Protein AF-E4Z140-F1 (afdb_monomer_lite)

Secondary structure (DSSP, 8-state):
--HHHHHHHHHHHHHHHHHHHHHHHHHHHHHHHH-SGGGHHHHHHHHHHHHHHHTHHHHHHHHTTSSSS-HHHHHHHHHHHHIIIIIIITT-HHHHTSHHHHHHHHHHHHHHHHHHHHHHHHHTT---HHHHHHHHHHHHHHHHHHHHHHHHHHHHHHHHH--

Radius of gyration: 16.62 Å; chains: 1; bounding box: 44×26×53 Å

InterPro domains:
  IPR007482 Protein-tyrosine phosphatase-like, PTPLA [PF04387] (52-161)
  IPR007482 Protein-tyrosine phosphatase-like, PTPLA [PTHR11035] (6-161)

Sequence (163 aa):
MNGLHRAYLLLYNVILAAGWASIGWAAVREYNQSGHVNHLFRATEKSLFIFQTAAVLEVLNAALGLVKSSVMITAFQVASRLFLIWGVLSPVPQTQNSLGYVLILCAWTVTEVIRYTFYALNQLNMTPYLLTYLRYTLFIILYPMGVTGELICIAKALPVVLS

pLDDT: mean 82.75, std 6.1, range [55.03, 90.75]

Organism: Oikopleura dioica (NCBI:txid34765)

Structure (mmCIF, N/CA/C/O backbone):
data_AF-E4Z140-F1
#
_entry.id   AF-E4Z140-F1
#
loop_
_atom_site.group_PDB
_atom_site.id
_atom_site.type_symbol
_atom_site.label_atom_id
_atom_site.label_alt_id
_atom_site.label_comp_id
_atom_site.label_asym_id
_atom_site.label_entity_id
_atom_site.label_seq_id
_atom_site.pdbx_PDB_ins_code
_atom_site.Cartn_x
_atom_site.Cartn_y
_atom_site.Cartn_z
_atom_site.occupancy
_atom_site.B_iso_or_equiv
_atom_site.auth_seq_id
_atom_site.auth_comp_id
_atom_site.auth_asym_id
_atom_site.auth_atom_id
_atom_site.pdbx_PDB_model_num
ATOM 1 N N . MET A 1 1 ? -23.178 -0.828 16.613 1.00 57.88 1 MET A N 1
ATOM 2 C CA . MET A 1 1 ? -22.666 -1.866 15.689 1.00 57.88 1 MET A CA 1
ATOM 3 C C . MET A 1 1 ? -22.627 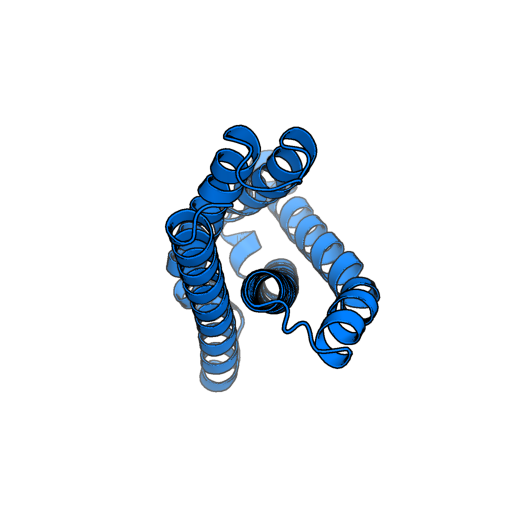-3.173 16.450 1.00 57.88 1 MET A C 1
ATOM 5 O O . MET A 1 1 ? -22.003 -3.207 17.505 1.00 57.88 1 MET A O 1
ATOM 9 N N . ASN A 1 2 ? -23.315 -4.201 15.958 1.00 71.44 2 ASN A N 1
ATOM 10 C CA . ASN A 1 2 ? -23.331 -5.520 16.596 1.00 71.44 2 ASN A CA 1
ATOM 11 C C . ASN A 1 2 ? -21.893 -6.056 16.696 1.00 71.44 2 ASN A C 1
ATOM 13 O O . ASN A 1 2 ? -21.092 -5.810 15.791 1.00 71.44 2 ASN A O 1
ATOM 17 N N . GLY A 1 3 ? -21.560 -6.787 17.765 1.00 76.94 3 GLY A N 1
ATOM 18 C CA . GLY A 1 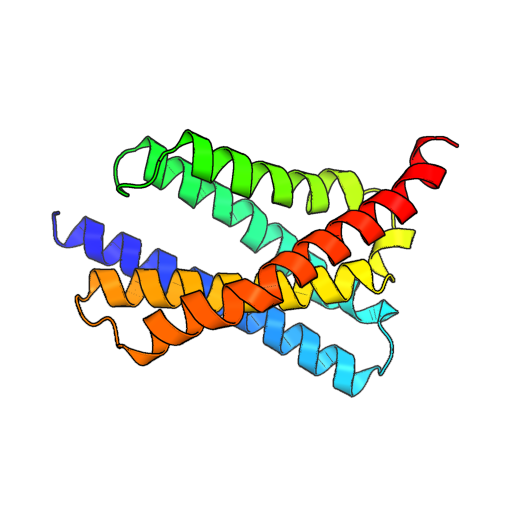3 ? -20.202 -7.309 17.993 1.00 76.94 3 GLY A CA 1
ATOM 19 C C . GLY A 1 3 ? -19.644 -8.100 16.802 1.00 76.94 3 GLY A C 1
ATOM 20 O O . GLY A 1 3 ? -18.471 -7.960 16.468 1.00 76.94 3 GLY A O 1
ATOM 21 N N . LEU A 1 4 ? -20.516 -8.813 16.080 1.00 81.12 4 LEU A N 1
ATOM 22 C CA . LEU A 1 4 ? -20.177 -9.560 14.866 1.00 81.12 4 LEU A CA 1
ATOM 23 C C . LEU A 1 4 ? -19.642 -8.666 13.729 1.00 81.12 4 LEU A C 1
ATOM 25 O O . LEU A 1 4 ? -18.662 -9.012 13.078 1.00 81.12 4 LEU A O 1
ATOM 29 N N . HIS A 1 5 ? -20.232 -7.483 13.529 1.00 79.12 5 HIS A N 1
ATOM 30 C CA . HIS A 1 5 ? -19.789 -6.539 12.496 1.00 79.12 5 HIS A CA 1
ATOM 31 C C . HIS A 1 5 ? -18.407 -5.960 12.815 1.00 79.12 5 HIS A C 1
ATOM 33 O O . HIS A 1 5 ? -17.574 -5.807 11.925 1.00 79.12 5 HIS A O 1
ATOM 39 N N . ARG A 1 6 ? -18.148 -5.663 14.095 1.00 80.06 6 ARG A N 1
ATOM 40 C CA . ARG A 1 6 ? -16.833 -5.183 14.543 1.00 80.06 6 ARG A CA 1
ATOM 41 C C . ARG A 1 6 ? -15.764 -6.261 14.383 1.00 80.06 6 ARG A C 1
ATOM 43 O O . ARG A 1 6 ? -14.682 -5.954 13.897 1.00 80.06 6 ARG A O 1
ATOM 50 N N . ALA A 1 7 ? -16.079 -7.508 14.734 1.00 84.62 7 ALA A N 1
ATOM 51 C CA . ALA A 1 7 ? -15.169 -8.639 14.572 1.00 84.62 7 ALA A CA 1
ATOM 52 C C . ALA A 1 7 ? -14.831 -8.902 13.094 1.00 84.62 7 ALA A C 1
ATOM 54 O O . ALA A 1 7 ? -13.659 -9.054 12.759 1.00 84.62 7 ALA A O 1
ATOM 55 N N . TYR A 1 8 ? -15.831 -8.873 12.206 1.00 87.69 8 TYR A N 1
ATOM 56 C CA . TYR A 1 8 ? -15.622 -8.998 10.761 1.00 87.69 8 TYR A CA 1
ATOM 57 C C . TYR A 1 8 ? -14.684 -7.911 10.219 1.00 87.69 8 TYR A C 1
ATOM 59 O O . TYR A 1 8 ? -13.681 -8.225 9.582 1.00 87.69 8 TYR A O 1
ATOM 67 N N . LEU A 1 9 ? -14.961 -6.636 10.523 1.00 85.06 9 LEU A N 1
ATOM 68 C CA . LEU A 1 9 ? -14.123 -5.522 10.068 1.00 85.06 9 LEU A CA 1
ATOM 69 C C . LEU A 1 9 ? -12.712 -5.583 10.661 1.00 85.06 9 LEU A C 1
ATOM 71 O O . LEU A 1 9 ? -11.749 -5.240 9.979 1.00 85.06 9 LEU A O 1
ATOM 75 N N . LEU A 1 10 ? -12.569 -6.010 11.915 1.00 87.44 10 LEU A N 1
ATOM 76 C CA . LEU A 1 10 ? -11.263 -6.188 12.540 1.00 87.44 10 LEU A CA 1
ATOM 77 C C . LEU A 1 10 ? -10.440 -7.244 11.794 1.00 87.44 10 LEU A C 1
ATOM 79 O O . LEU A 1 10 ? -9.325 -6.947 11.375 1.00 87.44 10 LEU A O 1
ATOM 83 N N . LEU A 1 11 ? -11.002 -8.438 11.582 1.00 87.88 11 LEU A N 1
ATOM 84 C CA . LEU A 1 11 ? -10.331 -9.523 10.862 1.00 87.88 11 LEU A CA 1
ATOM 85 C C . LEU A 1 11 ? -9.965 -9.106 9.439 1.00 87.88 11 LEU A C 1
ATOM 87 O O . LEU A 1 11 ? -8.827 -9.298 9.020 1.00 87.88 11 LEU A O 1
ATOM 91 N N . TYR A 1 12 ? -10.897 -8.471 8.730 1.00 88.06 12 TYR A N 1
ATOM 92 C CA . TYR A 1 12 ? -10.671 -7.940 7.389 1.00 88.06 12 TYR A CA 1
ATOM 93 C C . TYR A 1 12 ? -9.468 -6.985 7.345 1.00 88.06 12 TYR A C 1
ATOM 95 O O . TYR A 1 12 ? -8.547 -7.178 6.553 1.00 88.06 12 TYR A O 1
ATOM 103 N N . ASN A 1 13 ? -9.434 -5.989 8.236 1.00 89.25 13 ASN A N 1
ATOM 104 C CA . ASN A 1 13 ? -8.345 -5.014 8.276 1.00 89.25 13 ASN A CA 1
ATOM 105 C C . ASN A 1 13 ? -7.009 -5.650 8.693 1.00 89.25 13 ASN A C 1
ATOM 107 O O . ASN A 1 13 ? -5.975 -5.305 8.132 1.00 89.25 13 ASN A O 1
ATOM 111 N N . VAL A 1 14 ? -7.006 -6.595 9.639 1.00 89.12 14 VAL A N 1
ATOM 112 C CA . VAL A 1 14 ? -5.781 -7.294 10.066 1.00 89.12 14 VAL A CA 1
ATOM 113 C C . VAL A 1 14 ? -5.209 -8.151 8.936 1.00 89.12 14 VAL A C 1
ATOM 115 O O . VAL A 1 14 ? -4.006 -8.097 8.687 1.00 89.12 14 VAL A O 1
ATOM 118 N N . ILE A 1 15 ? -6.056 -8.895 8.218 1.00 90.75 15 ILE A N 1
ATOM 119 C CA . ILE A 1 15 ? -5.632 -9.719 7.078 1.00 90.75 15 ILE A CA 1
ATOM 120 C C . ILE A 1 15 ? -5.027 -8.839 5.982 1.00 90.75 15 ILE A C 1
ATOM 122 O O . ILE A 1 15 ? -3.958 -9.158 5.465 1.00 90.75 15 ILE A O 1
ATOM 126 N N . LEU A 1 16 ? -5.664 -7.712 5.654 1.00 88.75 16 LEU A N 1
ATOM 127 C CA . LEU A 1 16 ? -5.138 -6.799 4.640 1.00 88.75 16 LEU A CA 1
ATOM 128 C C . LEU A 1 16 ? -3.849 -6.107 5.085 1.00 88.75 16 LEU A C 1
ATOM 130 O O . LEU A 1 16 ? -2.915 -6.019 4.291 1.00 88.75 16 LEU A O 1
ATOM 134 N N . ALA A 1 17 ? -3.747 -5.678 6.345 1.00 89.75 17 ALA A N 1
ATOM 135 C CA . ALA A 1 17 ? -2.510 -5.113 6.882 1.00 89.75 17 ALA A CA 1
ATOM 136 C C . ALA A 1 17 ? -1.348 -6.117 6.793 1.00 89.75 17 ALA A C 1
ATOM 138 O O . ALA A 1 17 ? -0.271 -5.770 6.310 1.00 89.75 17 ALA A O 1
ATOM 139 N N . ALA A 1 18 ? -1.576 -7.372 7.194 1.00 90.25 18 ALA A N 1
ATOM 140 C CA . ALA A 1 18 ? -0.579 -8.437 7.096 1.00 90.25 18 ALA A CA 1
ATOM 141 C C . ALA A 1 18 ? -0.218 -8.758 5.636 1.00 90.25 18 ALA A C 1
ATOM 143 O O . ALA A 1 18 ? 0.954 -8.938 5.310 1.00 90.25 18 ALA A O 1
ATOM 144 N N . GLY A 1 19 ? -1.210 -8.771 4.746 1.00 89.38 19 GLY A N 1
ATOM 145 C CA . GLY A 1 19 ? -1.028 -8.968 3.313 1.00 89.38 19 GLY A CA 1
ATOM 146 C C . GLY A 1 19 ? -0.124 -7.919 2.677 1.00 89.38 19 GLY A C 1
ATOM 147 O O . GLY A 1 19 ? 0.898 -8.255 2.077 1.00 89.38 19 GLY A O 1
ATOM 148 N N . TRP A 1 20 ? -0.430 -6.639 2.881 1.00 89.75 20 TRP A N 1
ATOM 149 C CA . TRP A 1 20 ? 0.394 -5.540 2.375 1.00 89.75 20 TRP A CA 1
ATOM 150 C C . TRP A 1 20 ? 1.789 -5.499 3.012 1.00 89.75 20 TRP A C 1
ATOM 152 O O . TRP A 1 20 ? 2.767 -5.234 2.312 1.00 89.75 20 TRP A O 1
ATOM 162 N N . ALA A 1 21 ? 1.913 -5.842 4.299 1.00 89.62 21 ALA A N 1
ATOM 163 C CA . ALA A 1 21 ? 3.213 -5.973 4.955 1.00 89.62 21 ALA A CA 1
ATOM 164 C C . ALA A 1 21 ? 4.047 -7.111 4.344 1.00 89.62 21 ALA A C 1
ATOM 166 O O . ALA A 1 21 ? 5.246 -6.943 4.125 1.00 89.62 21 ALA A O 1
ATOM 167 N N . SER A 1 22 ? 3.418 -8.241 4.004 1.00 89.06 22 SER A N 1
ATOM 168 C CA . SER A 1 22 ? 4.092 -9.362 3.342 1.00 89.06 22 SER A CA 1
ATOM 169 C C . SER A 1 22 ? 4.605 -8.993 1.946 1.00 89.06 22 SER A C 1
ATOM 171 O O . SER A 1 22 ? 5.713 -9.389 1.591 1.00 89.06 22 SER A O 1
ATOM 173 N N . ILE A 1 23 ? 3.858 -8.174 1.189 1.00 88.62 23 ILE A N 1
ATOM 174 C CA . ILE A 1 23 ? 4.303 -7.647 -0.111 1.00 88.62 23 ILE A CA 1
ATOM 175 C C . ILE A 1 23 ? 5.537 -6.761 0.073 1.00 88.62 23 ILE A C 1
ATOM 177 O O . ILE A 1 23 ? 6.526 -6.940 -0.635 1.00 88.62 23 ILE A O 1
ATOM 181 N N . GLY A 1 24 ? 5.500 -5.833 1.034 1.00 87.25 24 GLY A N 1
ATOM 182 C CA . GLY A 1 24 ? 6.636 -4.959 1.334 1.00 87.25 24 GLY A CA 1
ATOM 183 C C . GLY A 1 24 ? 7.876 -5.750 1.756 1.00 87.25 24 GLY A C 1
ATOM 184 O O . GLY A 1 24 ? 8.972 -5.504 1.256 1.00 87.25 24 GLY A O 1
ATOM 185 N N . TRP A 1 25 ? 7.704 -6.759 2.612 1.00 86.69 25 TRP A N 1
ATOM 186 C CA . TRP A 1 25 ? 8.791 -7.648 3.021 1.00 86.69 25 TRP A CA 1
ATOM 187 C C . TRP A 1 25 ? 9.374 -8.440 1.846 1.00 86.69 25 TRP A C 1
ATOM 189 O O . TRP A 1 25 ? 10.593 -8.495 1.687 1.00 86.69 25 TRP A O 1
ATOM 199 N N . ALA A 1 26 ? 8.519 -9.022 1.000 1.00 86.25 26 ALA A N 1
ATOM 200 C CA . ALA A 1 26 ? 8.953 -9.733 -0.198 1.00 86.25 26 ALA A CA 1
ATOM 201 C C . ALA A 1 26 ? 9.736 -8.808 -1.142 1.00 86.25 26 ALA A C 1
ATOM 203 O O . ALA A 1 26 ? 10.796 -9.194 -1.625 1.00 86.25 26 ALA A O 1
ATOM 204 N N . ALA A 1 27 ? 9.276 -7.567 -1.328 1.00 85.50 27 ALA A N 1
ATOM 205 C CA . ALA A 1 27 ? 9.968 -6.572 -2.140 1.00 85.50 27 ALA A CA 1
ATOM 206 C C . ALA A 1 27 ? 11.371 -6.249 -1.594 1.00 85.50 27 ALA A C 1
ATOM 208 O O . ALA A 1 27 ? 12.347 -6.271 -2.342 1.00 85.50 27 ALA A O 1
ATOM 209 N N . VAL A 1 28 ? 11.501 -6.004 -0.286 1.00 85.56 28 VAL A N 1
ATOM 210 C CA . VAL A 1 28 ? 12.801 -5.725 0.353 1.00 85.56 28 VAL A CA 1
ATOM 211 C C . VAL A 1 28 ? 13.739 -6.927 0.249 1.00 85.56 28 VAL A C 1
ATOM 213 O O . VAL A 1 28 ? 14.923 -6.767 -0.051 1.00 85.56 28 VAL A O 1
ATOM 216 N N . ARG A 1 29 ? 13.219 -8.138 0.469 1.00 85.38 29 ARG A N 1
ATOM 217 C CA . ARG A 1 29 ? 13.997 -9.375 0.369 1.00 85.38 29 ARG A CA 1
ATOM 218 C C . ARG A 1 29 ? 14.559 -9.569 -1.037 1.00 85.38 29 ARG A C 1
ATOM 220 O O . ARG A 1 29 ? 15.753 -9.812 -1.172 1.00 85.38 29 ARG A O 1
ATOM 227 N N . GLU A 1 30 ? 13.722 -9.439 -2.060 1.00 83.06 30 GLU A N 1
ATOM 228 C CA . GLU A 1 30 ? 14.132 -9.603 -3.458 1.00 83.06 30 GLU A CA 1
ATOM 229 C C . GLU A 1 30 ? 15.124 -8.527 -3.897 1.00 83.06 30 GLU A C 1
ATOM 231 O O . GLU A 1 30 ? 16.108 -8.828 -4.575 1.00 83.06 30 GLU A O 1
ATOM 236 N N . TYR A 1 31 ? 14.924 -7.283 -3.454 1.00 80.81 31 TYR A N 1
ATOM 237 C CA . TYR A 1 31 ? 15.867 -6.201 -3.718 1.00 80.81 31 TYR A CA 1
ATOM 238 C C . TYR A 1 31 ? 17.249 -6.483 -3.112 1.00 80.81 31 TYR A C 1
ATOM 240 O O . TYR A 1 31 ? 18.258 -6.349 -3.801 1.00 80.81 31 TYR A O 1
ATOM 248 N N . ASN A 1 32 ? 17.300 -6.948 -1.860 1.00 82.06 32 ASN A N 1
ATOM 249 C CA . ASN A 1 32 ? 18.556 -7.284 -1.185 1.00 82.06 32 ASN A CA 1
ATOM 250 C C . ASN A 1 32 ? 19.267 -8.503 -1.794 1.00 82.06 32 ASN A C 1
ATOM 252 O O . ASN A 1 32 ? 20.489 -8.587 -1.720 1.00 82.06 32 ASN A O 1
ATOM 256 N N . GLN A 1 33 ? 18.525 -9.455 -2.367 1.00 78.81 33 GLN A N 1
ATOM 257 C CA . GLN A 1 33 ? 19.093 -10.673 -2.955 1.00 78.81 33 GLN A CA 1
ATOM 258 C C . GLN A 1 33 ? 19.561 -10.476 -4.398 1.00 78.81 33 GLN A C 1
ATOM 260 O O . GLN A 1 33 ? 20.634 -10.945 -4.765 1.00 78.81 33 GLN A O 1
ATOM 265 N N . SER A 1 34 ? 18.761 -9.794 -5.215 1.00 67.69 34 SER A N 1
ATOM 266 C CA . SER A 1 34 ? 19.012 -9.676 -6.653 1.00 67.69 34 SER A CA 1
ATOM 267 C C . SER A 1 34 ? 19.756 -8.393 -7.026 1.00 67.69 34 SER A C 1
ATOM 269 O O . SER A 1 34 ? 20.370 -8.337 -8.092 1.00 67.69 34 SER A O 1
ATOM 271 N N . GLY A 1 35 ? 19.657 -7.331 -6.215 1.00 66.06 35 GLY A N 1
ATOM 272 C CA . GLY A 1 35 ? 20.200 -5.995 -6.507 1.00 66.06 35 GLY A CA 1
ATOM 273 C C . GLY A 1 35 ? 19.582 -5.296 -7.730 1.00 66.06 35 GLY A C 1
ATOM 274 O O . GLY A 1 35 ? 19.884 -4.137 -7.999 1.00 66.06 35 GLY A O 1
ATOM 275 N N . HIS A 1 36 ? 18.705 -5.980 -8.471 1.00 67.38 36 HIS A N 1
ATOM 276 C CA . HIS A 1 36 ? 18.124 -5.525 -9.727 1.00 67.38 36 HIS A CA 1
ATOM 277 C C . HIS A 1 36 ? 16.598 -5.499 -9.644 1.00 67.38 36 HIS A C 1
ATOM 279 O O . HIS A 1 36 ? 15.956 -6.462 -9.226 1.00 67.38 36 HIS A O 1
ATOM 285 N N . VAL A 1 37 ? 16.012 -4.408 -10.139 1.00 68.56 37 VAL A N 1
ATOM 286 C CA . VAL A 1 37 ? 14.559 -4.155 -10.149 1.00 68.56 37 VAL A CA 1
ATOM 287 C C . VAL A 1 37 ? 13.785 -5.177 -10.999 1.00 68.56 37 VAL A C 1
ATOM 289 O O . VAL A 1 37 ? 12.602 -5.404 -10.767 1.00 68.56 37 VAL A O 1
ATOM 292 N N . ASN A 1 38 ? 14.458 -5.856 -11.934 1.00 65.88 38 ASN A N 1
ATOM 293 C CA . ASN A 1 38 ? 13.824 -6.731 -12.925 1.00 65.88 38 ASN A CA 1
ATOM 294 C C . ASN A 1 38 ? 13.114 -7.964 -12.338 1.00 65.88 38 ASN A C 1
ATOM 296 O O . ASN A 1 38 ? 12.183 -8.492 -12.942 1.00 65.88 38 ASN A O 1
ATOM 300 N N . HIS A 1 39 ? 13.545 -8.437 -11.167 1.00 69.81 39 HIS A N 1
ATOM 301 C CA . HIS A 1 39 ? 12.928 -9.591 -10.502 1.00 69.81 39 HIS A CA 1
ATOM 302 C C . HIS A 1 39 ? 11.837 -9.194 -9.505 1.00 69.81 39 HIS A C 1
ATOM 304 O O . HIS A 1 39 ? 11.020 -10.034 -9.126 1.00 69.81 39 HIS A O 1
ATOM 310 N N . LEU A 1 40 ? 11.772 -7.908 -9.143 1.00 75.88 40 LEU A N 1
ATOM 311 C CA . LEU A 1 40 ? 10.845 -7.395 -8.143 1.00 75.88 40 LEU A CA 1
ATOM 312 C C . LEU A 1 40 ? 9.394 -7.616 -8.577 1.00 75.88 40 LEU A C 1
ATOM 314 O O . LEU A 1 40 ? 8.599 -8.131 -7.800 1.00 75.88 40 LEU A O 1
ATOM 318 N N . PHE A 1 41 ? 9.074 -7.293 -9.835 1.00 76.75 41 PHE A N 1
ATOM 319 C CA . PHE A 1 41 ? 7.718 -7.411 -10.368 1.00 76.75 41 PHE A CA 1
ATOM 320 C C . PHE A 1 41 ? 7.206 -8.854 -10.350 1.00 76.75 41 PHE A C 1
ATOM 322 O O . PHE A 1 41 ? 6.124 -9.109 -9.839 1.00 76.75 41 PHE A O 1
ATOM 329 N N . ARG A 1 42 ? 7.992 -9.827 -10.829 1.00 76.94 42 ARG A N 1
ATOM 330 C CA . ARG A 1 42 ? 7.563 -11.241 -10.861 1.00 76.94 42 ARG A CA 1
ATOM 331 C C . ARG A 1 42 ? 7.285 -11.816 -9.473 1.00 76.94 42 ARG A C 1
ATOM 333 O O . ARG A 1 42 ? 6.421 -12.676 -9.320 1.00 76.94 42 ARG A O 1
ATOM 340 N N . ALA A 1 43 ? 8.028 -11.367 -8.465 1.00 76.12 43 ALA A N 1
ATOM 341 C CA . ALA A 1 43 ? 7.848 -11.839 -7.099 1.00 76.12 43 ALA A CA 1
ATOM 342 C C . ALA A 1 43 ? 6.601 -11.240 -6.432 1.00 76.12 43 ALA A C 1
ATOM 344 O O . ALA A 1 43 ? 5.947 -11.908 -5.630 1.00 76.12 43 ALA A O 1
ATOM 345 N N . THR A 1 44 ? 6.255 -9.994 -6.756 1.00 82.12 44 THR A N 1
ATOM 346 C CA . THR A 1 44 ? 5.190 -9.256 -6.068 1.00 82.12 44 THR A CA 1
ATOM 347 C C . THR A 1 44 ? 3.905 -9.120 -6.885 1.00 82.12 44 THR A C 1
ATOM 349 O O . THR A 1 44 ? 2.873 -8.832 -6.284 1.00 82.12 44 THR A O 1
ATOM 352 N N . GLU A 1 45 ? 3.905 -9.395 -8.198 1.00 81.00 45 GLU A N 1
ATOM 353 C CA . GLU A 1 45 ? 2.740 -9.241 -9.087 1.00 81.00 45 GLU A CA 1
ATOM 354 C C . GLU A 1 45 ? 1.524 -10.011 -8.568 1.00 81.00 45 GLU A C 1
ATOM 356 O O . GLU A 1 45 ? 0.463 -9.430 -8.370 1.00 81.00 45 GLU A O 1
ATOM 361 N N . LYS A 1 46 ? 1.670 -11.301 -8.250 1.00 82.50 46 LYS A N 1
ATOM 362 C CA . LYS A 1 46 ? 0.524 -12.144 -7.882 1.00 82.50 46 LYS A CA 1
ATOM 363 C C . LYS A 1 46 ? -0.142 -11.619 -6.619 1.00 82.50 46 LYS A C 1
ATOM 365 O O . LYS A 1 46 ? -1.359 -11.454 -6.578 1.00 82.50 46 LYS A O 1
ATOM 370 N N . SER A 1 47 ? 0.668 -11.298 -5.616 1.00 82.94 47 SER A N 1
ATOM 371 C CA . SER A 1 47 ? 0.191 -10.721 -4.365 1.00 82.94 47 SER A CA 1
ATOM 372 C C . SER A 1 47 ? -0.434 -9.346 -4.598 1.00 82.94 47 SER A C 1
ATOM 374 O O . SER A 1 47 ? -1.539 -9.096 -4.125 1.00 82.94 47 SER A O 1
ATOM 376 N N . LEU A 1 48 ? 0.214 -8.473 -5.372 1.00 84.88 48 LEU A N 1
ATOM 377 C CA . LEU A 1 48 ? -0.277 -7.125 -5.651 1.00 84.88 48 LEU A CA 1
ATOM 378 C C . LEU A 1 48 ? -1.642 -7.155 -6.353 1.00 84.88 48 LEU A C 1
ATOM 380 O O . LEU A 1 48 ? -2.553 -6.444 -5.940 1.00 84.88 48 LEU A O 1
ATOM 384 N N . PHE A 1 49 ? -1.822 -8.019 -7.353 1.00 84.62 49 PHE A N 1
ATOM 385 C CA . PHE A 1 49 ? -3.093 -8.178 -8.062 1.00 84.62 49 PHE A CA 1
ATOM 386 C C . PHE A 1 49 ? -4.197 -8.698 -7.135 1.00 84.62 49 PHE A C 1
ATOM 388 O O . PHE A 1 49 ? -5.310 -8.167 -7.153 1.00 84.62 49 PHE A O 1
ATOM 395 N N . ILE A 1 50 ? -3.898 -9.691 -6.292 1.00 85.75 50 ILE A N 1
ATOM 396 C CA . ILE A 1 50 ? -4.864 -10.247 -5.334 1.00 85.75 50 ILE A CA 1
ATOM 397 C C . ILE A 1 50 ? -5.288 -9.178 -4.322 1.00 85.75 50 ILE A C 1
ATOM 399 O O . ILE A 1 50 ? -6.482 -8.929 -4.164 1.00 85.75 50 ILE A O 1
ATOM 403 N N . PHE A 1 51 ? -4.337 -8.515 -3.661 1.00 84.38 51 PHE A N 1
ATOM 404 C CA . PHE A 1 51 ? -4.640 -7.538 -2.612 1.00 84.38 51 PHE A CA 1
ATOM 405 C C . PHE A 1 51 ? -5.271 -6.256 -3.160 1.00 84.38 51 PHE A C 1
ATOM 407 O O . PHE A 1 51 ? -6.167 -5.698 -2.525 1.00 84.38 51 PHE A O 1
ATOM 414 N N . GLN A 1 52 ? -4.888 -5.819 -4.361 1.00 84.25 52 GLN A N 1
ATOM 415 C CA . GLN A 1 52 ? -5.536 -4.679 -5.002 1.00 84.25 52 GLN A CA 1
ATOM 416 C C . GLN A 1 52 ? -6.976 -5.005 -5.414 1.00 84.25 52 GLN A C 1
ATOM 418 O O . GLN A 1 52 ? -7.862 -4.167 -5.258 1.00 84.25 52 GLN A O 1
ATOM 423 N N . THR A 1 53 ? -7.237 -6.225 -5.888 1.00 84.31 53 THR A N 1
ATOM 424 C CA . THR A 1 53 ? -8.602 -6.680 -6.198 1.00 84.31 53 THR A CA 1
ATOM 425 C C . THR A 1 53 ? -9.424 -6.862 -4.921 1.00 84.31 53 THR A C 1
ATOM 427 O O . THR A 1 53 ? -10.599 -6.505 -4.888 1.00 84.31 53 THR A O 1
ATOM 430 N N . ALA A 1 54 ? -8.805 -7.314 -3.827 1.00 84.69 54 ALA A N 1
ATOM 431 C CA . ALA A 1 54 ? -9.453 -7.390 -2.520 1.00 84.69 54 ALA A CA 1
ATOM 432 C C . ALA A 1 54 ? -9.915 -6.013 -2.009 1.00 84.69 54 ALA A C 1
ATOM 434 O O . ALA A 1 54 ? -10.918 -5.943 -1.304 1.00 84.69 54 ALA A O 1
ATOM 435 N N . ALA A 1 55 ? -9.276 -4.910 -2.421 1.00 83.06 55 ALA A N 1
ATOM 436 C CA . ALA A 1 55 ? -9.728 -3.557 -2.085 1.00 83.06 55 ALA A CA 1
ATOM 437 C C . ALA A 1 55 ? -11.113 -3.208 -2.674 1.00 83.06 55 ALA A C 1
ATOM 439 O O . ALA A 1 55 ? -11.775 -2.299 -2.180 1.00 83.06 55 ALA A O 1
ATOM 440 N N . VAL A 1 56 ? -11.621 -3.955 -3.664 1.00 84.25 56 VAL A N 1
ATOM 441 C CA . VAL A 1 56 ? -13.016 -3.823 -4.131 1.00 84.25 56 VAL A CA 1
ATOM 442 C C . VAL A 1 56 ? -14.008 -4.174 -3.018 1.00 84.25 56 VAL A C 1
ATOM 444 O O . VAL A 1 56 ? -15.061 -3.543 -2.913 1.00 84.25 56 VAL A O 1
ATOM 447 N N . LEU A 1 57 ? -13.659 -5.105 -2.121 1.00 83.75 57 LEU A N 1
ATOM 448 C CA . LEU A 1 57 ? -14.472 -5.408 -0.940 1.00 83.75 57 LEU A CA 1
ATOM 449 C C . LEU A 1 57 ? -14.620 -4.183 -0.028 1.00 83.75 57 LEU A C 1
ATOM 451 O O . LEU A 1 57 ? -15.635 -4.045 0.647 1.00 83.75 57 LEU A O 1
ATOM 455 N N . GLU A 1 58 ? -13.658 -3.257 -0.030 1.00 82.19 58 GLU A N 1
ATOM 456 C CA . GLU A 1 58 ? -13.751 -1.996 0.712 1.00 82.19 58 GLU A CA 1
ATOM 457 C C . GLU A 1 58 ? -14.859 -1.098 0.148 1.00 82.19 58 GLU A C 1
ATOM 459 O O . GLU A 1 58 ? -15.642 -0.530 0.911 1.00 82.19 58 GLU A O 1
ATOM 464 N N . VAL A 1 59 ? -14.978 -1.036 -1.182 1.00 83.06 59 VAL A N 1
ATOM 465 C CA . VAL A 1 59 ? -16.062 -0.319 -1.870 1.00 83.06 59 VAL A CA 1
ATOM 466 C C . VAL A 1 59 ? -17.410 -0.951 -1.537 1.00 83.06 59 VAL A C 1
ATOM 468 O O . VAL A 1 59 ? -18.361 -0.232 -1.241 1.00 83.06 59 VAL A O 1
ATOM 471 N N . LEU A 1 60 ? -17.487 -2.285 -1.511 1.00 82.88 60 LEU A N 1
ATOM 472 C CA . LEU A 1 60 ? -18.703 -3.004 -1.122 1.00 82.88 60 LEU A CA 1
ATOM 473 C C . LEU A 1 60 ? -19.067 -2.755 0.345 1.00 82.88 60 LEU A C 1
ATOM 475 O O . LEU A 1 60 ? -20.218 -2.454 0.645 1.00 82.88 60 LEU A O 1
ATOM 479 N N . ASN A 1 61 ? -18.096 -2.802 1.258 1.00 83.25 61 ASN A N 1
ATOM 480 C CA . ASN A 1 61 ? -18.317 -2.496 2.671 1.00 83.25 61 ASN A CA 1
ATOM 481 C C . ASN A 1 61 ? -18.823 -1.052 2.860 1.00 83.25 61 ASN A C 1
ATOM 483 O O . ASN A 1 61 ? -19.708 -0.815 3.682 1.00 83.25 61 ASN A O 1
ATOM 487 N N . ALA A 1 62 ? -18.301 -0.089 2.092 1.00 82.00 62 ALA A N 1
ATOM 488 C CA . ALA A 1 62 ? -18.809 1.281 2.087 1.00 82.00 62 ALA A CA 1
ATOM 489 C C . ALA A 1 62 ? -20.233 1.358 1.504 1.00 82.00 62 ALA A C 1
ATOM 491 O O . ALA A 1 62 ? -21.097 1.998 2.099 1.00 82.00 62 ALA A O 1
ATOM 492 N N . ALA A 1 63 ? -20.504 0.678 0.384 1.00 79.19 63 ALA A N 1
ATOM 493 C CA . ALA A 1 63 ? -21.812 0.658 -0.279 1.00 79.19 63 ALA A CA 1
ATOM 494 C C . ALA A 1 63 ? -22.916 0.045 0.593 1.00 79.19 63 ALA A C 1
ATOM 496 O O . ALA A 1 63 ? -24.038 0.542 0.615 1.00 79.19 63 ALA A O 1
ATOM 497 N N . LEU A 1 64 ? -22.581 -0.991 1.364 1.00 80.00 64 LEU A N 1
ATOM 498 C CA . LEU A 1 64 ? -23.470 -1.626 2.340 1.00 80.00 64 LEU A CA 1
ATOM 499 C C . LEU A 1 64 ? -23.655 -0.791 3.623 1.00 80.00 64 LEU A C 1
ATOM 501 O O . LEU A 1 64 ? -24.346 -1.224 4.543 1.00 80.00 64 LEU A O 1
ATOM 505 N N . GLY A 1 65 ? -23.022 0.384 3.724 1.00 75.12 65 GLY A N 1
ATOM 506 C CA . GLY A 1 65 ? -23.109 1.261 4.893 1.00 75.12 65 GLY A CA 1
ATOM 507 C C . GLY A 1 65 ? -22.379 0.732 6.131 1.00 75.12 65 GLY A C 1
ATOM 508 O O . GLY A 1 65 ? -22.593 1.237 7.234 1.00 75.12 65 GLY A O 1
ATOM 509 N N . LEU A 1 66 ? -21.503 -0.270 5.979 1.00 70.56 66 LEU A N 1
ATOM 510 C CA . LEU A 1 66 ? -20.721 -0.836 7.087 1.00 70.56 66 LEU A CA 1
ATOM 511 C C . LEU A 1 66 ? -19.628 0.123 7.570 1.00 70.56 66 LEU A C 1
ATOM 513 O O . LEU A 1 66 ? -19.199 0.054 8.724 1.00 70.56 66 LEU A O 1
ATOM 517 N N . VAL A 1 67 ? -19.186 1.026 6.694 1.00 71.62 67 VAL A N 1
ATOM 518 C CA . VAL A 1 67 ? -18.156 2.031 6.963 1.00 71.62 67 VAL A CA 1
ATOM 519 C C . VAL A 1 67 ? -18.703 3.410 6.603 1.00 71.62 67 VAL A C 1
ATOM 521 O O . VAL A 1 67 ? -19.328 3.579 5.564 1.00 71.62 67 VAL A O 1
ATOM 524 N N . LYS A 1 68 ? -18.426 4.424 7.435 1.00 64.75 68 LYS A N 1
ATOM 525 C CA . LYS A 1 68 ? -18.848 5.827 7.226 1.00 64.75 68 LYS A CA 1
ATOM 526 C C . LYS A 1 68 ? -18.099 6.554 6.089 1.00 64.75 68 LYS A C 1
ATOM 528 O O . LYS A 1 68 ? -18.021 7.780 6.093 1.00 64.75 68 LYS A O 1
ATOM 533 N N . SER A 1 69 ? -17.492 5.825 5.160 1.00 70.19 69 SER A N 1
ATOM 534 C CA . SER A 1 69 ? -16.740 6.407 4.047 1.00 70.19 69 SER A CA 1
ATOM 535 C C . SER A 1 69 ? -17.672 6.704 2.877 1.00 70.19 69 SER A C 1
ATOM 537 O O . SER A 1 69 ? -18.608 5.951 2.618 1.00 70.19 69 SER A O 1
ATOM 539 N N . SER A 1 70 ? -17.405 7.786 2.140 1.00 78.31 70 SER A N 1
ATOM 540 C CA . SER A 1 70 ? -18.121 8.058 0.892 1.00 78.31 70 SER A CA 1
ATOM 541 C C . SER A 1 70 ? -17.795 6.975 -0.134 1.00 78.31 70 SER A C 1
ATOM 543 O O . SER A 1 70 ? -16.655 6.874 -0.591 1.00 78.31 70 SER A O 1
ATOM 545 N N . VAL A 1 71 ? -18.811 6.191 -0.503 1.00 80.00 71 VAL A N 1
ATOM 546 C CA . VAL A 1 71 ? -18.716 5.088 -1.472 1.00 80.00 71 VAL A CA 1
ATOM 547 C C . VAL A 1 71 ? -18.059 5.552 -2.765 1.00 80.00 71 VAL A C 1
ATOM 549 O O . VAL A 1 71 ? -17.153 4.896 -3.266 1.00 80.00 71 VAL A O 1
ATOM 552 N N . MET A 1 72 ? -18.476 6.718 -3.267 1.00 75.88 72 MET A N 1
ATOM 553 C CA . MET A 1 72 ? -17.961 7.299 -4.503 1.00 75.88 72 MET A CA 1
ATOM 554 C C . MET A 1 72 ? -16.457 7.574 -4.404 1.00 75.88 72 MET A C 1
ATOM 556 O O . MET A 1 72 ? -15.703 7.171 -5.282 1.00 75.88 72 MET A O 1
ATOM 560 N N . ILE A 1 73 ? -16.000 8.200 -3.315 1.00 82.69 73 ILE A N 1
ATOM 561 C CA . ILE A 1 73 ? -14.579 8.534 -3.140 1.00 82.69 73 ILE A CA 1
ATOM 562 C C . ILE A 1 73 ? -13.737 7.258 -3.029 1.00 82.69 73 ILE A C 1
ATOM 564 O O . ILE A 1 73 ? -12.712 7.140 -3.700 1.00 82.69 73 ILE A O 1
ATOM 568 N N . THR A 1 74 ? -14.175 6.282 -2.230 1.00 83.06 74 THR A N 1
ATOM 569 C CA . THR A 1 74 ? -13.476 4.996 -2.089 1.00 83.06 74 THR A CA 1
ATOM 570 C C . THR A 1 74 ? -13.448 4.229 -3.414 1.00 83.06 74 THR A C 1
ATOM 572 O O . THR A 1 74 ? -12.412 3.676 -3.774 1.00 83.06 74 THR A O 1
ATOM 575 N N . ALA A 1 75 ? -14.541 4.252 -4.182 1.00 82.06 75 ALA A N 1
ATOM 576 C CA . ALA A 1 75 ? -14.610 3.627 -5.499 1.00 82.06 75 ALA A CA 1
ATOM 577 C C . ALA A 1 75 ? -13.607 4.243 -6.479 1.00 82.06 75 ALA A C 1
ATOM 579 O O . ALA A 1 75 ? -12.851 3.502 -7.100 1.00 82.06 75 ALA A O 1
ATOM 580 N N . PHE A 1 76 ? -13.537 5.575 -6.579 1.00 84.56 76 PHE A N 1
ATOM 581 C CA . PHE A 1 76 ? -12.567 6.241 -7.456 1.00 84.56 76 PHE A CA 1
ATOM 582 C C . PHE A 1 76 ? -11.119 5.923 -7.076 1.00 84.56 76 PHE A C 1
ATOM 584 O O . PHE A 1 76 ? -10.300 5.648 -7.952 1.00 84.56 76 PHE A O 1
ATOM 591 N N . GLN A 1 77 ? -10.802 5.905 -5.780 1.00 82.25 77 GLN A N 1
ATOM 592 C CA . GLN A 1 77 ? -9.460 5.564 -5.302 1.00 82.25 77 GLN A CA 1
ATOM 593 C C . GLN A 1 77 ? -9.060 4.131 -5.675 1.00 82.25 77 GLN A C 1
ATOM 595 O O . GLN A 1 77 ? -7.952 3.905 -6.163 1.00 82.25 77 GLN A O 1
ATOM 600 N N . VAL A 1 78 ? -9.962 3.164 -5.477 1.00 87.00 78 VAL A N 1
ATOM 601 C CA . VAL A 1 78 ? -9.706 1.755 -5.813 1.00 87.00 78 VAL A CA 1
ATOM 602 C C . VAL A 1 78 ? -9.654 1.554 -7.328 1.00 87.00 78 VAL A C 1
ATOM 604 O O . VAL A 1 78 ? -8.757 0.867 -7.815 1.00 87.00 78 VAL A O 1
ATOM 607 N N . ALA A 1 79 ? -10.554 2.193 -8.079 1.00 85.88 79 ALA A N 1
ATOM 608 C CA . ALA A 1 79 ? -10.600 2.117 -9.536 1.00 85.88 79 ALA A CA 1
ATOM 609 C C . ALA A 1 79 ? -9.321 2.662 -10.186 1.00 85.88 79 ALA A C 1
ATOM 611 O O . ALA A 1 79 ? -8.779 2.006 -11.070 1.00 85.88 79 ALA A O 1
ATOM 612 N N . SER A 1 80 ? -8.797 3.799 -9.710 1.00 87.06 80 SER A N 1
ATOM 613 C CA . SER A 1 80 ? 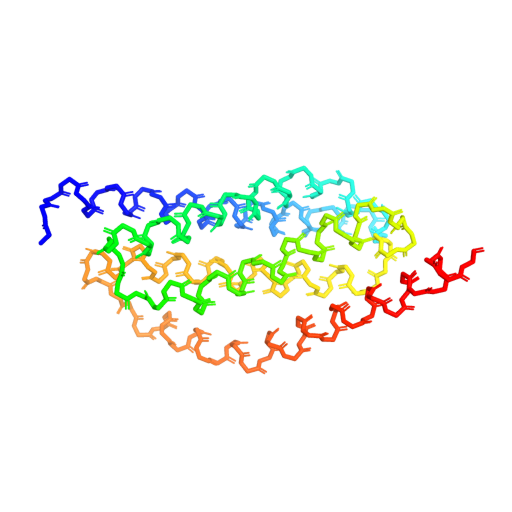-7.539 4.375 -10.213 1.00 87.06 80 SER A CA 1
ATOM 614 C C . SER A 1 80 ? -6.376 3.382 -10.108 1.00 87.06 80 SER A C 1
ATOM 616 O O . SER A 1 80 ? -5.656 3.126 -11.073 1.00 87.06 80 SER A O 1
ATOM 618 N N . ARG A 1 81 ? -6.235 2.731 -8.949 1.00 85.88 81 ARG A N 1
ATOM 619 C CA . ARG A 1 81 ? -5.164 1.753 -8.727 1.00 85.88 81 ARG A CA 1
ATOM 620 C C . ARG A 1 81 ? -5.370 0.459 -9.506 1.00 85.88 81 ARG A C 1
ATOM 622 O O . ARG A 1 81 ? -4.406 -0.099 -10.023 1.00 85.88 81 ARG A O 1
ATOM 629 N N . LEU A 1 82 ? -6.612 -0.016 -9.621 1.00 87.38 82 LEU A N 1
ATOM 630 C CA . LEU A 1 82 ? -6.927 -1.175 -10.459 1.00 87.38 82 LEU A CA 1
ATOM 631 C C . LEU A 1 82 ? -6.616 -0.900 -11.928 1.00 87.38 82 LEU A C 1
ATOM 633 O O . LEU A 1 82 ? -6.045 -1.765 -12.584 1.00 87.38 82 LEU A O 1
ATOM 637 N N . PHE A 1 83 ? -6.924 0.299 -12.422 1.00 86.62 83 PHE A N 1
ATOM 638 C CA . PHE A 1 83 ? -6.551 0.717 -13.767 1.00 86.62 83 PHE A CA 1
ATOM 639 C C . PHE A 1 83 ? -5.032 0.696 -13.961 1.00 86.62 83 PHE A C 1
ATOM 641 O O . PHE A 1 83 ? -4.556 0.189 -14.970 1.00 86.62 83 PHE A O 1
ATOM 648 N N . LEU A 1 84 ? -4.250 1.161 -12.985 1.00 85.81 84 LEU A N 1
ATOM 649 C CA . LEU A 1 84 ? -2.794 1.118 -13.098 1.00 85.81 84 LEU A CA 1
ATOM 650 C C . LEU A 1 84 ? -2.253 -0.323 -13.149 1.00 85.81 84 LEU A C 1
ATOM 652 O O . LEU A 1 84 ? -1.381 -0.632 -13.957 1.00 85.81 84 LEU A O 1
ATOM 656 N N . ILE A 1 85 ? -2.778 -1.224 -12.315 1.00 86.62 85 ILE A N 1
ATOM 657 C CA . ILE A 1 85 ? -2.340 -2.627 -12.302 1.00 86.62 85 ILE A CA 1
ATOM 658 C C . ILE A 1 85 ? -2.765 -3.359 -13.578 1.00 86.62 85 ILE A C 1
ATOM 660 O O . ILE A 1 85 ? -1.931 -3.933 -14.277 1.00 86.62 85 ILE A O 1
ATOM 664 N N . TRP A 1 86 ? -4.058 -3.343 -13.889 1.00 85.88 86 TRP A N 1
ATOM 665 C CA . TRP A 1 86 ? -4.627 -4.147 -14.968 1.00 85.88 86 TRP A CA 1
ATOM 666 C C . TRP A 1 86 ? -4.513 -3.483 -16.339 1.00 85.88 86 TRP A C 1
ATOM 668 O O . TRP A 1 86 ? -4.361 -4.176 -17.337 1.00 85.88 86 TRP A O 1
ATOM 678 N N . GLY A 1 87 ? -4.582 -2.155 -16.400 1.00 83.31 87 GLY A N 1
ATOM 679 C CA . GLY A 1 87 ? -4.566 -1.383 -17.643 1.00 83.31 87 GLY A CA 1
ATOM 680 C C . GLY A 1 87 ? -3.186 -0.886 -18.070 1.00 83.31 87 GLY A C 1
ATOM 681 O O . GLY A 1 87 ? -2.990 -0.640 -19.254 1.00 83.31 87 GLY A O 1
ATOM 682 N N . VAL A 1 88 ? -2.223 -0.753 -17.148 1.00 84.38 88 VAL A N 1
ATOM 683 C CA . VAL A 1 88 ? -0.872 -0.244 -17.466 1.00 84.38 88 VAL A CA 1
ATOM 684 C C . VAL A 1 88 ? 0.197 -1.310 -17.228 1.00 84.38 88 VAL A C 1
ATOM 686 O O . VAL A 1 88 ? 0.905 -1.694 -18.158 1.00 84.38 88 VAL A O 1
ATOM 689 N N . LEU A 1 89 ? 0.298 -1.834 -16.005 1.00 84.38 89 LEU A N 1
ATOM 690 C CA . LEU A 1 89 ? 1.365 -2.768 -15.619 1.00 84.38 89 LEU A CA 1
ATOM 691 C C . LEU A 1 89 ? 1.216 -4.156 -16.246 1.00 84.38 89 LEU A C 1
ATOM 693 O O . LEU A 1 89 ? 2.215 -4.759 -16.634 1.00 84.38 89 LEU A O 1
ATOM 697 N N . SER A 1 90 ? -0.012 -4.672 -16.340 1.00 83.44 90 SER A N 1
ATOM 698 C CA . SER A 1 90 ? -0.285 -5.979 -16.945 1.00 83.44 90 SER A CA 1
ATOM 699 C C . SER A 1 90 ? 0.025 -6.026 -18.451 1.00 83.44 90 SER A C 1
ATOM 701 O O . SER A 1 90 ? 0.758 -6.931 -18.850 1.00 83.44 90 SER A O 1
ATOM 703 N N . PRO A 1 91 ? -0.459 -5.084 -19.292 1.00 82.81 91 PRO A N 1
ATOM 704 C CA . PRO A 1 91 ? -0.228 -5.146 -20.735 1.00 82.81 91 PRO A CA 1
ATOM 705 C C . PRO A 1 91 ? 1.151 -4.644 -21.179 1.00 82.81 91 PRO A C 1
ATOM 707 O O . PRO A 1 91 ? 1.575 -4.996 -22.277 1.00 82.81 91 PRO A O 1
ATOM 710 N N . VAL A 1 92 ? 1.858 -3.838 -20.371 1.00 82.88 92 VAL A N 1
ATOM 711 C CA . VAL A 1 92 ? 3.127 -3.211 -20.783 1.00 82.88 92 VAL A CA 1
ATOM 712 C C . VAL A 1 92 ? 4.307 -3.661 -19.910 1.00 82.88 92 VAL A C 1
ATOM 714 O O . VAL A 1 92 ? 4.616 -3.014 -18.900 1.00 82.88 92 VAL A O 1
ATOM 717 N N . PRO A 1 93 ? 5.062 -4.697 -20.327 1.00 80.12 93 PRO A N 1
ATOM 718 C CA . PRO A 1 93 ? 6.230 -5.184 -19.595 1.00 80.12 93 PRO A CA 1
ATOM 719 C C . PRO A 1 93 ? 7.325 -4.134 -19.364 1.00 80.12 93 PRO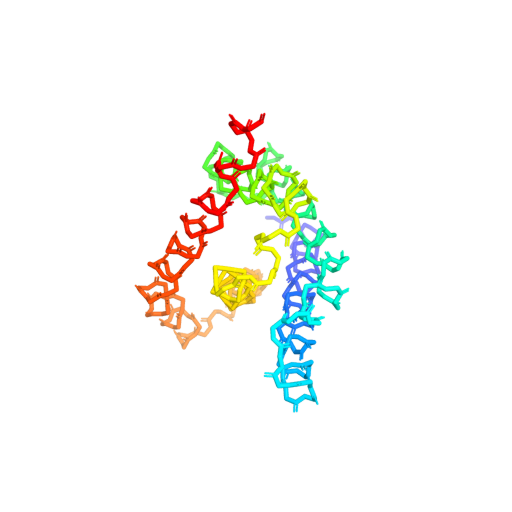 A C 1
ATOM 721 O O . PRO A 1 93 ? 8.029 -4.195 -18.357 1.00 80.12 93 PRO A O 1
ATOM 724 N N . GLN A 1 94 ? 7.469 -3.120 -20.233 1.00 76.19 94 GLN A N 1
ATOM 725 C CA . GLN A 1 94 ? 8.474 -2.062 -20.030 1.00 76.19 94 GLN A CA 1
ATOM 726 C C . GLN A 1 94 ? 8.232 -1.229 -18.759 1.00 76.19 94 GLN A C 1
ATOM 728 O O . GLN A 1 94 ? 9.174 -0.637 -18.220 1.00 76.19 94 GLN A O 1
ATOM 733 N N . THR A 1 95 ? 6.991 -1.167 -18.267 1.00 78.69 95 THR A N 1
ATOM 734 C CA . THR A 1 95 ? 6.653 -0.433 -17.037 1.00 78.69 95 THR A CA 1
ATOM 735 C C . THR A 1 95 ? 7.042 -1.203 -15.776 1.00 78.69 95 THR A C 1
ATOM 737 O O . THR A 1 95 ? 7.390 -0.586 -14.768 1.00 78.69 95 THR A O 1
ATOM 740 N N . GLN A 1 96 ? 7.085 -2.535 -15.859 1.00 80.50 96 GLN A N 1
ATOM 741 C CA . GLN A 1 96 ? 7.354 -3.455 -14.748 1.00 80.50 96 GLN A CA 1
ATOM 742 C C . GLN A 1 96 ? 8.786 -3.315 -14.211 1.00 80.50 96 GLN A C 1
ATOM 744 O O . GLN A 1 96 ? 9.015 -3.373 -13.008 1.00 80.50 96 GLN A O 1
ATOM 749 N N . ASN A 1 97 ? 9.742 -3.032 -15.100 1.00 78.12 97 ASN A N 1
ATOM 750 C CA . ASN A 1 97 ? 11.161 -2.854 -14.767 1.00 78.12 97 ASN A CA 1
ATOM 751 C C . ASN A 1 97 ? 11.547 -1.379 -14.561 1.00 78.12 97 ASN A C 1
ATOM 753 O O . ASN A 1 97 ? 12.707 -0.993 -14.711 1.00 78.12 97 ASN A O 1
ATOM 757 N N . SER A 1 98 ? 10.571 -0.509 -14.301 1.00 82.94 98 SER A N 1
ATOM 758 C CA . SER A 1 98 ? 10.808 0.925 -14.159 1.00 82.94 98 SER A CA 1
ATOM 759 C C . SER A 1 98 ? 10.939 1.353 -12.699 1.00 82.94 98 SER A C 1
ATOM 761 O O . SER A 1 98 ? 10.361 0.749 -11.799 1.00 82.94 98 SER A O 1
ATOM 763 N N . LEU A 1 99 ? 11.638 2.469 -12.470 1.00 82.94 99 LEU A N 1
ATOM 764 C CA . LEU A 1 99 ? 11.628 3.138 -11.166 1.00 82.94 99 LEU A CA 1
ATOM 765 C C . LEU A 1 99 ? 10.205 3.518 -10.730 1.00 82.94 99 LEU A C 1
ATOM 767 O O . LEU A 1 99 ? 9.923 3.514 -9.537 1.00 82.94 99 LEU A O 1
ATOM 771 N N . GLY A 1 100 ? 9.301 3.778 -11.684 1.00 84.56 100 GLY A N 1
ATOM 772 C CA . GLY A 1 100 ? 7.894 4.043 -11.394 1.00 84.56 100 GLY A CA 1
ATOM 773 C C . GLY A 1 100 ? 7.244 2.900 -10.617 1.00 84.56 100 GLY A C 1
ATOM 774 O O . GLY A 1 100 ? 6.606 3.150 -9.598 1.00 84.56 100 GLY A O 1
ATOM 775 N N . TYR A 1 101 ? 7.508 1.651 -11.018 1.00 85.12 101 TYR A N 1
ATOM 776 C CA . TYR A 1 101 ? 6.993 0.464 -10.336 1.00 85.12 101 TYR A CA 1
ATOM 777 C C . TYR A 1 101 ? 7.495 0.344 -8.888 1.00 85.12 101 TYR A C 1
ATOM 779 O O . TYR A 1 101 ? 6.726 0.046 -7.976 1.00 85.12 101 TYR A O 1
ATOM 787 N N . VAL A 1 102 ? 8.776 0.631 -8.649 1.00 85.94 102 VAL A N 1
ATOM 788 C CA . VAL A 1 102 ? 9.351 0.599 -7.294 1.00 85.94 102 VAL A CA 1
ATOM 789 C C . VAL A 1 102 ? 8.719 1.673 -6.410 1.00 85.94 102 VAL A C 1
ATOM 791 O O . VAL A 1 102 ? 8.345 1.395 -5.271 1.00 85.94 102 VAL A O 1
ATOM 794 N N . LEU A 1 103 ? 8.556 2.888 -6.940 1.00 86.94 103 LEU A N 1
ATOM 795 C CA . LEU A 1 103 ? 7.966 4.007 -6.206 1.00 86.94 103 LEU A CA 1
ATOM 796 C C . LEU A 1 103 ? 6.512 3.727 -5.822 1.00 86.94 103 LEU A C 1
ATOM 798 O O . LEU A 1 103 ? 6.162 3.911 -4.657 1.00 86.94 103 LEU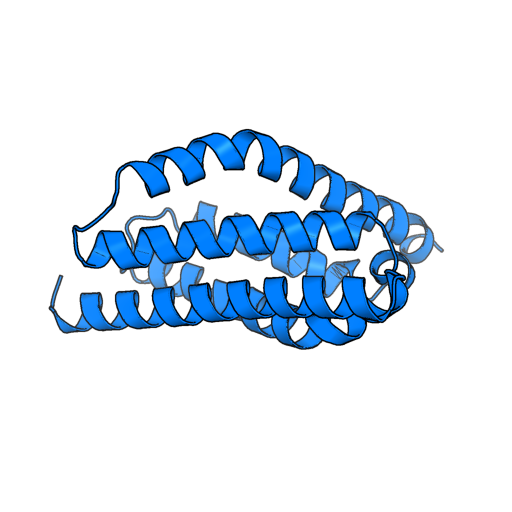 A O 1
ATOM 802 N N . ILE A 1 104 ? 5.682 3.234 -6.751 1.00 89.69 104 ILE A N 1
ATOM 803 C CA . ILE A 1 104 ? 4.293 2.874 -6.424 1.00 89.69 104 ILE A CA 1
ATOM 804 C C . ILE A 1 104 ? 4.240 1.713 -5.432 1.00 89.69 104 ILE A C 1
ATOM 806 O O . ILE A 1 104 ? 3.446 1.762 -4.501 1.00 89.69 104 ILE A O 1
ATOM 810 N N . LEU A 1 105 ? 5.102 0.698 -5.568 1.00 88.56 105 LEU A N 1
ATOM 811 C CA . LEU A 1 105 ? 5.085 -0.472 -4.694 1.00 88.56 105 LEU A CA 1
ATOM 812 C C . LEU A 1 105 ? 5.433 -0.074 -3.258 1.00 88.56 105 LEU A C 1
ATOM 814 O O . LEU A 1 105 ? 4.716 -0.443 -2.327 1.00 88.56 105 LEU A O 1
ATOM 818 N N . CYS A 1 106 ? 6.481 0.728 -3.070 1.00 87.12 106 CYS A N 1
ATOM 819 C CA . CYS A 1 106 ? 6.852 1.262 -1.761 1.00 87.12 106 CYS A CA 1
ATOM 820 C C . CYS A 1 106 ? 5.769 2.199 -1.208 1.00 87.12 106 CYS A C 1
ATOM 822 O O . CYS A 1 106 ? 5.347 2.047 -0.062 1.00 87.12 106 CYS A O 1
ATOM 824 N N . ALA A 1 107 ? 5.276 3.139 -2.018 1.00 88.88 107 ALA A N 1
ATOM 825 C CA . ALA A 1 107 ? 4.263 4.095 -1.583 1.00 88.88 107 ALA A CA 1
ATOM 826 C C . ALA A 1 107 ? 2.963 3.403 -1.153 1.00 88.88 107 ALA A C 1
ATOM 828 O O . ALA A 1 107 ? 2.410 3.711 -0.092 1.00 88.88 107 ALA A O 1
ATOM 829 N N . TRP A 1 108 ? 2.486 2.447 -1.951 1.00 89.81 108 TRP A N 1
ATOM 830 C CA . TRP A 1 108 ? 1.255 1.712 -1.688 1.00 89.81 108 TRP A CA 1
ATOM 831 C C . TRP A 1 108 ? 1.406 0.775 -0.497 1.00 89.81 108 TRP A C 1
ATOM 833 O O . TRP A 1 108 ? 0.592 0.854 0.414 1.00 89.81 108 TRP A O 1
ATOM 843 N N . THR A 1 109 ? 2.458 -0.046 -0.432 1.00 89.88 109 THR A N 1
ATOM 844 C CA . THR A 1 109 ? 2.646 -0.974 0.700 1.00 89.88 109 THR A CA 1
ATOM 845 C C . THR A 1 109 ? 2.683 -0.240 2.039 1.00 89.88 109 THR A C 1
ATOM 847 O O . THR A 1 109 ? 1.957 -0.616 2.958 1.00 89.88 109 THR A O 1
ATOM 850 N N . VAL A 1 110 ? 3.436 0.858 2.145 1.00 88.19 110 VAL A N 1
ATOM 851 C CA . VAL A 1 110 ? 3.518 1.636 3.391 1.00 88.19 110 VAL A CA 1
ATOM 852 C C . VAL A 1 110 ? 2.180 2.301 3.724 1.00 88.19 110 VAL A C 1
ATOM 854 O O . VAL A 1 110 ? 1.711 2.210 4.861 1.00 88.19 110 VAL A O 1
ATOM 857 N N . THR A 1 111 ? 1.536 2.937 2.741 1.00 88.94 111 THR A N 1
ATOM 858 C CA . THR A 1 111 ? 0.250 3.622 2.954 1.00 88.94 111 THR A CA 1
ATOM 859 C C . THR A 1 111 ? -0.835 2.640 3.392 1.00 88.94 111 THR A C 1
ATOM 861 O O . THR A 1 111 ? -1.584 2.921 4.330 1.00 88.94 111 THR A O 1
ATOM 864 N N . GLU A 1 112 ? -0.908 1.474 2.754 1.00 87.50 112 GLU A N 1
ATOM 865 C CA . GLU A 1 112 ? -1.932 0.467 3.017 1.00 87.50 112 GLU A CA 1
ATOM 866 C C . GLU A 1 112 ? -1.744 -0.217 4.370 1.00 87.50 112 GLU A C 1
ATOM 868 O O . GLU A 1 112 ? -2.713 -0.351 5.120 1.00 87.50 112 GLU A O 1
ATOM 873 N N . VAL A 1 113 ? -0.509 -0.561 4.750 1.00 89.81 113 VAL A N 1
ATOM 874 C CA . VAL A 1 113 ? -0.221 -1.126 6.078 1.00 89.81 113 VAL A CA 1
ATOM 875 C C . VAL A 1 113 ? -0.665 -0.167 7.179 1.00 89.81 113 VAL A C 1
ATOM 877 O O . VAL A 1 113 ? -1.382 -0.573 8.095 1.00 89.81 113 VAL A O 1
ATOM 880 N N . ILE A 1 114 ? -0.304 1.116 7.084 1.00 87.44 114 ILE A N 1
ATOM 881 C CA . ILE A 1 114 ? -0.689 2.121 8.085 1.00 87.44 114 ILE A CA 1
ATOM 882 C C . ILE A 1 114 ? -2.208 2.296 8.115 1.00 87.44 114 ILE A C 1
ATOM 884 O O . ILE A 1 114 ? -2.807 2.337 9.192 1.00 87.44 114 ILE A O 1
ATOM 888 N N . ARG A 1 115 ? -2.845 2.377 6.942 1.00 88.06 115 ARG A N 1
ATOM 889 C CA . ARG A 1 115 ? -4.288 2.584 6.804 1.00 88.06 115 ARG A CA 1
ATOM 890 C C . ARG A 1 115 ? -5.087 1.453 7.440 1.00 88.06 115 ARG A C 1
ATOM 892 O O . ARG A 1 115 ? -5.941 1.723 8.286 1.00 88.06 115 ARG A O 1
ATOM 899 N N . TYR A 1 116 ? -4.790 0.208 7.081 1.00 87.62 116 TYR A N 1
ATOM 900 C CA . TYR A 1 116 ? -5.500 -0.951 7.612 1.00 87.62 116 TYR A CA 1
ATOM 901 C C . TYR A 1 116 ? -5.192 -1.187 9.092 1.00 87.62 116 TYR A C 1
ATOM 903 O O . TYR A 1 116 ? -6.109 -1.486 9.856 1.00 87.62 116 TYR A O 1
ATOM 911 N N . THR A 1 117 ? -3.956 -0.944 9.541 1.00 87.19 117 THR A N 1
ATOM 912 C CA . THR A 1 117 ? -3.612 -0.997 10.974 1.00 87.19 117 THR A CA 1
ATOM 913 C C . THR A 1 117 ? -4.408 0.038 11.769 1.00 87.19 117 THR A C 1
ATOM 915 O O . THR A 1 117 ? -4.957 -0.270 12.827 1.00 87.19 117 THR A O 1
ATOM 918 N N . PHE A 1 118 ? -4.544 1.258 11.241 1.00 87.12 118 PHE A N 1
ATOM 919 C CA . PHE A 1 118 ? -5.353 2.304 11.863 1.00 87.12 118 PHE A CA 1
ATOM 920 C C . PHE A 1 118 ? -6.827 1.902 11.926 1.00 87.12 118 PHE A C 1
ATOM 922 O O . PHE A 1 118 ? -7.457 2.056 12.970 1.00 87.12 118 PHE A O 1
ATOM 929 N N . TYR A 1 119 ? -7.381 1.348 10.844 1.00 85.31 119 TYR A N 1
ATOM 930 C CA . TYR A 1 119 ? -8.766 0.879 10.834 1.00 85.31 119 TYR A CA 1
ATOM 931 C C . TYR A 1 119 ? -9.002 -0.272 11.814 1.00 85.31 119 TYR A C 1
ATOM 933 O O . TYR A 1 119 ? -10.006 -0.236 12.524 1.00 85.31 119 TYR A O 1
ATOM 941 N N . ALA A 1 120 ? -8.078 -1.230 11.925 1.00 86.06 120 ALA A N 1
ATOM 942 C CA . ALA A 1 120 ? -8.150 -2.321 12.895 1.00 86.06 120 ALA A CA 1
ATOM 943 C C . ALA A 1 120 ? -8.167 -1.798 14.343 1.00 86.06 120 ALA A C 1
ATOM 945 O O . ALA A 1 120 ? -9.071 -2.119 15.114 1.00 86.06 120 ALA A O 1
ATOM 946 N N . LEU A 1 121 ? -7.220 -0.927 14.697 1.00 85.38 121 LEU A N 1
ATOM 947 C CA . LEU A 1 121 ? -7.122 -0.350 16.041 1.00 85.38 121 LEU A CA 1
ATOM 948 C C . LEU A 1 121 ? -8.292 0.580 16.379 1.00 85.38 121 LEU A C 1
ATOM 950 O O . LEU A 1 121 ? -8.744 0.623 17.524 1.00 85.38 121 LEU A O 1
ATOM 954 N N . ASN A 1 122 ? -8.841 1.271 15.379 1.00 85.38 122 ASN A N 1
ATOM 955 C CA . ASN A 1 122 ? -10.041 2.082 15.543 1.00 85.38 122 ASN A CA 1
ATOM 956 C C . ASN A 1 122 ? -11.280 1.231 15.870 1.00 85.38 122 ASN A C 1
ATOM 958 O O . ASN A 1 122 ? -12.118 1.671 16.652 1.00 85.38 122 ASN A O 1
ATOM 962 N N . GLN A 1 123 ? -11.387 -0.008 15.365 1.00 82.88 123 GLN A N 1
ATOM 963 C CA . GLN A 1 123 ? -12.464 -0.925 15.783 1.00 82.88 123 GLN A CA 1
ATOM 964 C C . GLN A 1 123 ? -12.352 -1.338 17.258 1.00 82.88 123 GLN A C 1
ATOM 966 O O . GLN A 1 123 ? -13.370 -1.604 17.900 1.00 82.88 123 GLN A O 1
ATOM 971 N N . LEU A 1 124 ? -11.130 -1.365 17.799 1.00 82.81 124 LEU A N 1
ATOM 972 C CA . LEU A 1 124 ? -10.849 -1.663 19.205 1.00 82.81 124 LEU A CA 1
ATOM 973 C C . LEU A 1 124 ? -10.940 -0.425 20.114 1.00 82.81 124 LEU A C 1
ATOM 975 O O . LEU A 1 124 ? -10.797 -0.558 21.325 1.00 82.81 124 LEU A O 1
ATOM 979 N N . ASN A 1 125 ? -11.198 0.768 19.562 1.00 79.88 125 ASN A N 1
ATOM 980 C CA . ASN A 1 125 ? -11.096 2.061 20.260 1.00 79.88 125 ASN A CA 1
ATOM 981 C C . ASN A 1 125 ? -9.715 2.296 20.908 1.00 79.88 125 ASN A C 1
ATOM 983 O O . ASN A 1 125 ? -9.597 3.028 21.886 1.00 79.88 125 ASN A O 1
ATOM 987 N N . MET A 1 126 ? -8.667 1.677 20.360 1.00 80.44 126 MET A N 1
ATOM 988 C CA . MET A 1 126 ? -7.290 1.752 20.853 1.00 80.44 126 MET A CA 1
ATOM 989 C C . MET A 1 126 ? -6.391 2.371 19.784 1.00 80.44 126 MET A C 1
ATOM 991 O O . MET A 1 126 ? -5.460 1.731 19.310 1.00 80.44 126 MET A O 1
ATOM 995 N N . THR A 1 127 ? -6.677 3.597 19.343 1.00 79.69 127 THR A N 1
ATOM 996 C CA . THR A 1 127 ? -5.853 4.272 18.327 1.00 79.69 127 THR A CA 1
ATOM 997 C C . THR A 1 127 ? -4.679 5.003 18.985 1.00 79.69 127 THR A C 1
ATOM 999 O O . THR A 1 127 ? -4.893 6.066 19.575 1.00 79.69 127 THR A O 1
ATOM 1002 N N . PRO A 1 128 ? -3.437 4.490 18.900 1.00 83.19 128 PRO A N 1
ATOM 1003 C CA . PRO A 1 128 ? -2.286 5.169 19.472 1.00 83.19 128 PRO A CA 1
ATOM 1004 C C . PRO A 1 128 ? -1.999 6.463 18.706 1.00 83.19 128 PRO A C 1
ATOM 1006 O O . PRO A 1 128 ? -2.048 6.499 17.474 1.00 83.19 128 PRO A O 1
ATOM 1009 N N . TYR A 1 129 ? -1.624 7.513 19.438 1.00 80.19 129 TYR A N 1
ATOM 1010 C CA . TYR A 1 129 ? -1.284 8.818 18.861 1.00 80.19 129 TYR A CA 1
ATOM 1011 C C . TYR A 1 129 ? -0.179 8.723 17.798 1.00 80.19 129 TYR A C 1
ATOM 1013 O O . TYR A 1 129 ? -0.264 9.367 16.754 1.00 80.19 129 TYR A O 1
ATOM 1021 N N . LEU A 1 130 ? 0.812 7.850 18.020 1.00 79.69 130 LEU A N 1
ATOM 1022 C CA . LEU A 1 130 ? 1.911 7.616 17.083 1.00 79.69 130 LEU A CA 1
ATOM 1023 C C . LEU A 1 130 ? 1.420 7.193 15.692 1.00 79.69 130 LEU A C 1
ATOM 1025 O O . LEU A 1 130 ? 1.941 7.669 14.690 1.00 79.69 130 LEU A O 1
ATOM 1029 N N . LEU A 1 131 ? 0.407 6.328 15.608 1.00 80.94 131 LEU A N 1
ATOM 1030 C CA . LEU A 1 131 ? -0.085 5.838 14.320 1.00 80.94 131 LEU A CA 1
ATOM 1031 C C . LEU A 1 131 ? -0.859 6.922 13.565 1.00 80.94 131 LEU A C 1
ATOM 1033 O O . LEU A 1 131 ? -0.730 7.046 12.349 1.00 80.94 131 LEU A O 1
ATOM 1037 N N . THR A 1 132 ? -1.620 7.740 14.292 1.00 80.81 132 THR A N 1
ATOM 1038 C CA . THR A 1 132 ? -2.273 8.928 13.735 1.00 80.81 132 THR A CA 1
ATOM 1039 C C . THR A 1 132 ? -1.235 9.917 13.208 1.00 80.81 132 THR A C 1
ATOM 1041 O O . THR A 1 132 ? -1.372 10.408 12.091 1.00 80.81 132 THR A O 1
ATOM 1044 N N . TYR A 1 133 ? -0.159 10.155 13.962 1.00 84.12 133 TYR A N 1
ATOM 1045 C CA . TYR A 1 133 ? 0.946 11.008 13.532 1.00 84.12 133 TYR A CA 1
ATOM 1046 C C . TYR A 1 133 ? 1.633 10.468 12.272 1.00 84.12 133 TYR A C 1
ATOM 1048 O O . TYR A 1 133 ? 1.759 11.189 11.285 1.00 84.12 133 TYR A O 1
ATOM 1056 N N . LEU A 1 134 ? 2.006 9.184 12.262 1.00 81.75 134 LEU A N 1
ATOM 1057 C CA . LEU A 1 134 ? 2.623 8.532 11.104 1.00 81.75 134 LEU A CA 1
ATOM 1058 C C . LEU A 1 134 ? 1.737 8.625 9.864 1.00 81.75 134 LEU A C 1
ATOM 1060 O O . LEU A 1 134 ? 2.238 8.928 8.786 1.00 81.75 134 LEU A O 1
ATOM 1064 N N . ARG A 1 135 ? 0.424 8.425 10.014 1.00 83.62 135 ARG A N 1
ATOM 1065 C CA . ARG A 1 135 ? -0.535 8.551 8.915 1.00 83.62 135 ARG A CA 1
ATOM 1066 C C . ARG A 1 135 ? -0.469 9.927 8.260 1.00 83.62 135 ARG A C 1
ATOM 1068 O O . ARG A 1 135 ? -0.420 9.990 7.040 1.00 83.62 135 ARG A O 1
ATOM 1075 N N . TYR A 1 136 ? -0.474 11.009 9.034 1.00 81.06 136 TYR A N 1
ATOM 1076 C CA . TYR A 1 136 ? -0.465 12.357 8.463 1.00 81.06 136 TYR A CA 1
ATOM 1077 C C . TYR A 1 136 ? 0.915 12.764 7.942 1.00 81.06 136 TYR A C 1
ATOM 1079 O O . TYR A 1 136 ? 1.014 13.295 6.840 1.00 81.06 136 TYR A O 1
ATOM 1087 N N . THR A 1 137 ? 1.982 12.463 8.681 1.00 84.88 137 THR A N 1
ATOM 1088 C CA . THR A 1 137 ? 3.350 12.848 8.306 1.00 84.88 137 THR A CA 1
ATOM 1089 C C . THR A 1 137 ? 3.841 12.081 7.083 1.00 84.88 137 THR A C 1
ATOM 1091 O O . THR A 1 137 ? 4.386 12.677 6.157 1.00 84.88 137 THR A O 1
ATOM 1094 N N . LEU A 1 138 ? 3.619 10.764 7.032 1.00 84.94 138 LEU A N 1
ATOM 1095 C CA . LEU A 1 138 ? 4.059 9.958 5.894 1.00 84.94 138 LEU A CA 1
ATOM 1096 C C . LEU A 1 138 ? 3.223 10.235 4.651 1.00 84.94 138 LEU A C 1
ATOM 1098 O O . LEU A 1 138 ? 3.767 10.201 3.553 1.00 84.94 138 LEU A O 1
ATOM 1102 N N . PHE A 1 139 ? 1.941 10.578 4.793 1.00 81.31 139 PHE A N 1
ATOM 1103 C CA . PHE A 1 139 ? 1.102 10.919 3.645 1.00 81.31 139 PHE A CA 1
ATOM 1104 C C . PHE A 1 139 ? 1.675 12.084 2.824 1.00 81.31 139 PHE A C 1
ATOM 1106 O O . PHE A 1 139 ? 1.616 12.041 1.599 1.00 81.31 139 PHE A O 1
ATOM 1113 N N . ILE A 1 140 ? 2.311 13.067 3.472 1.00 83.38 140 ILE A N 1
ATOM 1114 C CA . ILE A 1 140 ? 2.946 14.212 2.796 1.00 83.38 140 ILE A CA 1
ATOM 1115 C C . ILE A 1 140 ? 4.044 13.761 1.821 1.00 83.38 140 ILE A C 1
ATOM 1117 O O . ILE A 1 140 ? 4.202 14.359 0.762 1.00 83.38 140 ILE A O 1
ATOM 1121 N N . ILE A 1 141 ? 4.783 12.700 2.151 1.00 85.06 141 ILE A N 1
ATOM 1122 C CA . ILE A 1 141 ? 5.895 12.188 1.333 1.00 85.06 141 ILE A CA 1
ATOM 1123 C C . ILE A 1 141 ? 5.415 11.093 0.374 1.00 85.06 141 ILE A C 1
ATOM 1125 O O . ILE A 1 141 ? 5.785 11.068 -0.799 1.00 85.06 141 ILE A O 1
ATOM 1129 N N . LEU A 1 142 ? 4.577 10.179 0.858 1.00 86.75 142 LEU A N 1
ATOM 1130 C CA . LEU A 1 142 ? 4.120 9.020 0.094 1.00 86.75 142 LEU A CA 1
ATOM 1131 C C . LEU A 1 142 ? 3.156 9.410 -1.025 1.00 86.75 142 LEU A C 1
ATOM 1133 O O . LEU A 1 142 ? 3.147 8.756 -2.064 1.00 86.75 142 LEU A O 1
ATOM 1137 N N . TYR A 1 143 ? 2.375 10.477 -0.848 1.00 85.44 143 TYR A N 1
ATOM 1138 C CA . TYR A 1 143 ? 1.463 10.957 -1.881 1.00 85.44 143 TYR A CA 1
ATOM 1139 C C . TYR A 1 143 ? 2.195 11.418 -3.156 1.00 85.44 143 TYR A C 1
ATOM 1141 O O . TYR A 1 143 ? 1.941 10.836 -4.212 1.00 85.44 143 TYR A O 1
ATOM 1149 N N . PRO A 1 144 ? 3.146 12.378 -3.110 1.00 87.25 144 PRO A N 1
ATOM 1150 C CA . PRO A 1 144 ? 3.897 12.763 -4.303 1.00 87.25 144 PRO A CA 1
ATOM 1151 C C . PRO A 1 144 ? 4.747 11.611 -4.847 1.00 87.25 144 PRO A C 1
ATOM 1153 O O . PRO A 1 144 ? 4.882 11.489 -6.063 1.00 87.25 144 PRO A O 1
ATOM 1156 N N . MET A 1 145 ? 5.268 10.731 -3.985 1.00 87.81 145 MET A N 1
ATOM 1157 C CA . MET A 1 145 ? 6.000 9.534 -4.410 1.00 87.81 145 MET A CA 1
ATOM 1158 C C . MET A 1 145 ? 5.124 8.586 -5.242 1.00 87.81 145 MET A C 1
ATOM 1160 O O . MET A 1 145 ? 5.538 8.161 -6.319 1.00 87.81 145 MET A O 1
ATOM 1164 N N . GLY A 1 146 ? 3.911 8.291 -4.768 1.00 87.12 146 GLY A N 1
ATOM 1165 C CA . GLY A 1 146 ? 2.949 7.444 -5.468 1.00 87.12 146 GLY A CA 1
ATOM 1166 C C . GLY A 1 146 ? 2.535 8.047 -6.806 1.00 87.12 146 GLY A C 1
ATOM 1167 O O . GLY A 1 146 ? 2.678 7.392 -7.832 1.00 87.12 146 GLY A O 1
ATOM 1168 N N . VAL A 1 147 ? 2.128 9.321 -6.817 1.00 87.12 147 VAL A N 1
ATOM 1169 C CA . VAL A 1 147 ? 1.724 10.027 -8.048 1.00 87.12 147 VAL A CA 1
ATOM 1170 C C . VAL A 1 147 ? 2.866 10.071 -9.064 1.00 87.12 147 VAL A C 1
ATOM 1172 O O . VAL A 1 147 ? 2.661 9.792 -10.242 1.00 87.12 147 VAL A O 1
ATOM 1175 N N . THR A 1 148 ? 4.091 10.361 -8.621 1.00 88.44 148 THR A N 1
ATOM 1176 C CA . THR A 1 148 ? 5.265 10.358 -9.507 1.00 88.44 148 THR A CA 1
ATOM 1177 C C . THR A 1 148 ? 5.506 8.969 -10.095 1.00 88.44 148 THR A C 1
ATOM 1179 O O . THR A 1 148 ? 5.777 8.844 -11.289 1.00 88.44 148 THR A O 1
ATOM 1182 N N . GLY A 1 149 ? 5.367 7.916 -9.286 1.00 86.62 149 GLY A N 1
ATOM 1183 C CA . GLY A 1 149 ? 5.485 6.539 -9.756 1.00 86.62 149 GLY A CA 1
ATOM 1184 C C . GLY A 1 149 ? 4.434 6.180 -10.810 1.00 86.62 149 GLY A C 1
ATOM 1185 O O . GLY A 1 149 ? 4.780 5.625 -11.853 1.00 86.62 149 GLY A O 1
ATOM 1186 N N . GLU A 1 150 ? 3.175 6.555 -10.579 1.00 86.81 150 GLU A N 1
ATOM 1187 C CA . GLU A 1 150 ? 2.066 6.339 -11.516 1.00 86.81 150 GLU A CA 1
ATOM 1188 C C . GLU A 1 150 ? 2.310 7.056 -12.852 1.00 86.81 150 GLU A C 1
ATOM 1190 O O . GLU A 1 150 ? 2.205 6.439 -13.914 1.00 86.81 150 GLU A O 1
ATOM 1195 N N . LEU A 1 151 ? 2.720 8.328 -12.806 1.00 88.31 151 LEU A N 1
ATOM 1196 C CA . LEU A 1 151 ? 3.026 9.124 -13.996 1.00 88.31 151 LEU A CA 1
ATOM 1197 C C . LEU A 1 151 ? 4.187 8.538 -14.807 1.00 88.31 151 LEU A C 1
ATOM 1199 O O . LEU A 1 151 ? 4.103 8.490 -16.032 1.00 88.31 151 LEU A O 1
ATOM 1203 N N . ILE A 1 152 ? 5.247 8.051 -14.154 1.00 87.38 152 ILE A N 1
ATOM 1204 C CA . ILE A 1 152 ? 6.374 7.398 -14.840 1.00 87.38 152 ILE A CA 1
ATOM 1205 C C . ILE A 1 152 ? 5.917 6.110 -15.534 1.00 87.38 152 ILE A C 1
ATOM 1207 O O . ILE A 1 152 ? 6.311 5.858 -16.676 1.00 87.38 152 ILE A O 1
ATOM 1211 N N . CYS A 1 153 ? 5.086 5.299 -14.873 1.00 85.56 153 CYS A N 1
ATOM 1212 C CA . CYS A 1 153 ? 4.533 4.081 -15.467 1.00 85.56 153 CYS A CA 1
ATOM 1213 C C . CYS A 1 153 ? 3.672 4.403 -16.695 1.00 85.56 153 CYS A C 1
ATOM 1215 O O . CYS A 1 153 ? 3.866 3.800 -17.749 1.00 85.56 153 CYS A O 1
ATOM 1217 N N . ILE A 1 154 ? 2.783 5.394 -16.598 1.00 85.44 154 ILE A N 1
ATOM 1218 C CA . ILE A 1 154 ? 1.929 5.819 -17.715 1.00 85.44 154 ILE A CA 1
ATOM 1219 C C . ILE A 1 154 ? 2.768 6.391 -18.863 1.00 85.44 154 ILE A C 1
ATOM 1221 O O . ILE A 1 154 ? 2.574 6.001 -20.012 1.00 85.44 154 ILE A O 1
ATOM 1225 N N . ALA A 1 155 ? 3.742 7.255 -18.571 1.00 85.75 155 ALA A N 1
ATOM 1226 C CA . ALA A 1 155 ? 4.618 7.840 -19.584 1.00 85.75 155 ALA A CA 1
ATOM 1227 C C . ALA A 1 155 ? 5.420 6.774 -20.347 1.00 85.75 155 ALA A C 1
ATOM 1229 O O . ALA A 1 155 ? 5.628 6.905 -21.550 1.00 85.75 155 ALA A O 1
ATOM 1230 N N . LYS A 1 156 ? 5.837 5.696 -19.669 1.00 83.69 156 LYS A N 1
ATOM 1231 C CA . LYS A 1 156 ? 6.498 4.552 -20.313 1.00 83.69 156 LYS A CA 1
ATOM 1232 C C . LYS A 1 156 ? 5.544 3.647 -21.094 1.00 83.69 156 LYS A C 1
ATOM 1234 O O . LYS A 1 156 ? 5.992 3.010 -22.042 1.00 83.69 156 LYS A O 1
ATOM 1239 N N . ALA A 1 157 ? 4.271 3.579 -20.715 1.00 84.31 157 ALA A N 1
ATOM 1240 C CA . ALA A 1 157 ? 3.263 2.807 -21.439 1.00 84.31 157 ALA A CA 1
ATOM 1241 C C . ALA A 1 157 ? 2.759 3.507 -22.702 1.00 84.31 157 ALA A C 1
ATOM 1243 O O . ALA A 1 157 ? 2.505 2.847 -23.707 1.00 84.31 157 ALA A O 1
ATOM 1244 N N . LEU A 1 158 ? 2.661 4.836 -22.678 1.00 83.25 158 LEU A N 1
ATOM 1245 C CA . LEU A 1 158 ? 2.132 5.638 -23.777 1.00 83.25 158 LEU A CA 1
ATOM 1246 C C . LEU A 1 158 ? 2.758 5.337 -25.159 1.00 83.25 158 LEU A C 1
ATOM 1248 O O . LEU A 1 158 ? 1.989 5.111 -26.092 1.00 83.25 158 LEU A O 1
ATOM 1252 N N . PRO A 1 159 ? 4.096 5.265 -25.332 1.00 79.62 159 PRO A N 1
ATOM 1253 C CA . PRO A 1 159 ? 4.689 4.963 -26.638 1.00 79.62 159 PRO A CA 1
ATOM 1254 C C . PRO A 1 159 ? 4.395 3.545 -27.147 1.00 79.62 159 PRO A C 1
ATOM 1256 O O . PRO A 1 159 ? 4.518 3.317 -28.340 1.00 79.62 159 PRO A O 1
ATOM 1259 N N . VAL A 1 160 ? 4.020 2.608 -26.271 1.00 78.38 160 VAL A N 1
ATOM 1260 C CA . VAL A 1 160 ? 3.697 1.214 -26.631 1.00 78.38 160 VAL A CA 1
ATOM 1261 C C . VAL A 1 160 ? 2.230 1.067 -27.031 1.00 78.38 160 VAL A C 1
ATOM 1263 O O . VAL A 1 160 ? 1.883 0.206 -27.826 1.00 78.38 160 VAL A O 1
ATOM 1266 N N . VAL A 1 161 ? 1.353 1.903 -26.472 1.00 74.69 161 VAL A N 1
ATOM 1267 C CA . VAL A 1 161 ? -0.080 1.915 -26.805 1.00 74.69 161 VAL A CA 1
ATOM 1268 C C . VAL A 1 161 ? -0.353 2.710 -28.087 1.00 74.69 161 VAL A C 1
ATOM 1270 O O . VAL A 1 161 ? -1.321 2.432 -28.786 1.00 74.69 161 VAL A O 1
ATOM 1273 N N . LEU A 1 162 ? 0.483 3.710 -28.387 1.00 73.19 162 LEU A N 1
ATOM 1274 C CA . LEU A 1 162 ? 0.371 4.550 -29.586 1.00 73.19 162 LEU A CA 1
ATOM 1275 C C . LEU A 1 162 ? 1.140 4.005 -30.806 1.00 73.19 162 LEU A C 1
ATOM 1277 O O . LEU A 1 162 ? 1.102 4.646 -31.857 1.00 73.19 162 LEU A O 1
ATOM 1281 N N . SER A 1 163 ? 1.846 2.879 -30.6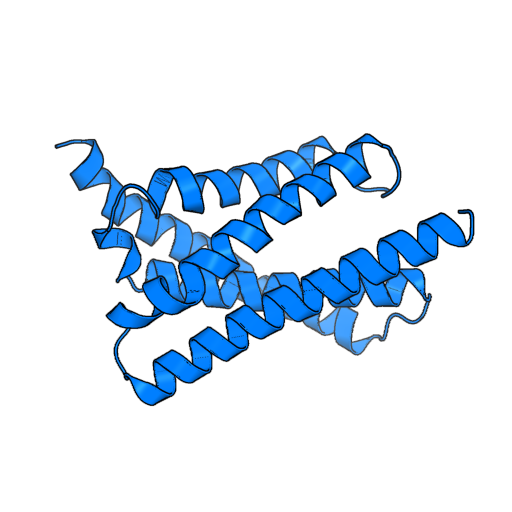68 1.00 55.03 163 SER A N 1
ATOM 1282 C CA . SER A 1 163 ? 2.577 2.189 -31.745 1.00 55.03 163 SER A CA 1
ATOM 1283 C C . SER A 1 163 ? 1.758 1.061 -32.353 1.00 55.03 163 SER A C 1
ATOM 1285 O O . SER A 1 163 ? 1.740 0.960 -33.597 1.00 55.03 163 SER A O 1
#

Foldseek 3Di:
DPPVLLVVLLVLLVVLLVLLVVLVVQLVVCCVPVVALLVSCVRNLVSLLVSLVSLVVVLVCVVVVSDPDDSVVSCVVSVLVNCLSVVQVVVDVQLSRDPLVVLQSVLVSVLSNLVSVQSNCVSVVNRDPVSVVCNVVVCVVSVVSNVVSSVSSVVRRVVVVVD